Protein AF-A0A813K125-F1 (afdb_monomer_lite)

Secondary structure (DSSP, 8-state):
---------------S-TT---------EETTEEHHHHHHS-HHHHHHTS-HHHHHHHHT---HHHHHHHHHTT-

pLDDT: mean 75.84, std 19.88, range [27.27, 93.88]

Organism: Polarella glacialis (NCBI:txid89957)

Sequence (75 aa):
SPSATQSLDPKMAEDGEENKKKRTFRKYSYRGIDLDKLLDLSNQDLMELFRARQRRKFSRGIKRKPITVLKKLRK

InterPro domains:
  IPR002222 Small ribosomal subunit protein uS19 [PTHR11880] (19-75)
  IPR023575 Small ribosomal subunit protein uS19, superfamily [G3DSA:3.30.860.10] (13-75)

Radius of gyration: 25.63 Å; chains: 1; bounding box: 85×35×31 Å

Structure (mmCIF, N/CA/C/O backbone):
data_AF-A0A813K125-F1
#
_entry.id   AF-A0A813K125-F1
#
loop_
_atom_site.group_PDB
_atom_site.id
_atom_site.type_symbol
_atom_site.label_atom_id
_atom_site.label_alt_id
_atom_site.label_comp_id
_atom_site.label_asym_id
_atom_site.label_entity_id
_atom_site.label_seq_id
_atom_site.pdbx_PDB_ins_code
_atom_site.Cartn_x
_atom_site.Cartn_y
_atom_site.Cartn_z
_atom_site.occupancy
_atom_site.B_iso_or_equiv
_atom_site.auth_seq_id
_atom_site.auth_comp_id
_atom_site.auth_asym_id
_atom_site.auth_atom_id
_atom_site.pdbx_PDB_model_num
ATOM 1 N N . SER A 1 1 ? -72.374 -26.783 6.010 1.00 27.27 1 SER A N 1
ATOM 2 C CA . SER A 1 1 ? -71.200 -27.680 5.986 1.00 27.27 1 SER A CA 1
ATOM 3 C C . SER A 1 1 ? -70.212 -27.219 4.916 1.00 27.27 1 SER A C 1
ATOM 5 O O . SER A 1 1 ? -70.670 -26.598 3.966 1.00 27.27 1 SER A O 1
ATOM 7 N N . PRO A 1 2 ? -68.895 -27.406 5.120 1.00 51.06 2 PRO A N 1
ATOM 8 C CA . PRO A 1 2 ? -67.838 -26.417 4.845 1.00 51.06 2 PRO A CA 1
ATOM 9 C C . PRO A 1 2 ? -66.944 -26.736 3.627 1.00 51.06 2 PRO A C 1
ATOM 11 O O . PRO A 1 2 ? -66.784 -27.900 3.287 1.00 51.06 2 PRO A O 1
ATOM 14 N N . SER A 1 3 ? -66.294 -25.718 3.045 1.00 38.22 3 SER A N 1
ATOM 15 C CA . SER A 1 3 ? -65.031 -25.788 2.267 1.00 38.22 3 SER A CA 1
ATOM 16 C C . SER A 1 3 ? -64.688 -24.371 1.780 1.00 38.22 3 SER A C 1
ATOM 18 O O . SER A 1 3 ? -65.598 -23.671 1.363 1.00 38.22 3 SER A O 1
ATOM 20 N N . ALA A 1 4 ? -63.477 -23.842 1.703 1.00 44.03 4 ALA A N 1
ATOM 21 C CA . ALA A 1 4 ? -62.150 -24.184 2.174 1.00 44.03 4 ALA A CA 1
ATOM 22 C C . ALA A 1 4 ? -61.354 -22.864 2.087 1.00 44.03 4 ALA A C 1
ATOM 24 O O . ALA A 1 4 ? -61.597 -22.027 1.221 1.00 44.03 4 ALA A O 1
ATOM 25 N N . THR A 1 5 ? -60.428 -22.680 3.013 1.00 46.09 5 THR A N 1
ATOM 26 C CA . THR A 1 5 ? -59.422 -21.616 3.077 1.00 46.09 5 THR A CA 1
ATOM 27 C C . THR A 1 5 ? -58.536 -21.528 1.831 1.00 46.09 5 THR A C 1
ATOM 29 O O . THR A 1 5 ? -58.073 -22.566 1.364 1.00 46.09 5 THR A O 1
ATOM 32 N N . GLN A 1 6 ? -58.144 -20.312 1.435 1.00 42.16 6 GLN A N 1
ATOM 33 C CA . GLN A 1 6 ? -56.728 -20.002 1.180 1.00 42.16 6 GLN A CA 1
ATOM 34 C C . GLN A 1 6 ? -56.463 -18.488 1.260 1.00 42.16 6 GLN A C 1
ATOM 36 O O . GLN A 1 6 ? -56.762 -17.722 0.351 1.00 42.16 6 GLN A O 1
ATOM 41 N N . SER A 1 7 ? -55.907 -18.080 2.400 1.00 42.00 7 SER A N 1
ATOM 42 C CA . SER A 1 7 ? -54.983 -16.954 2.524 1.00 42.00 7 SER A CA 1
ATOM 43 C C . SER A 1 7 ? -53.697 -17.251 1.748 1.00 42.00 7 SER A C 1
ATOM 45 O O . SER A 1 7 ? -53.376 -18.422 1.557 1.00 42.00 7 SER A O 1
ATOM 47 N N . LEU A 1 8 ? -52.947 -16.213 1.361 1.00 45.88 8 LEU A N 1
ATOM 48 C CA . LEU A 1 8 ? -51.478 -16.214 1.365 1.00 45.88 8 LEU A CA 1
ATOM 49 C C . LEU A 1 8 ? -50.958 -14.779 1.176 1.00 45.88 8 LEU A C 1
ATOM 51 O O . LEU A 1 8 ? -50.891 -14.241 0.073 1.00 45.88 8 LEU A O 1
ATOM 55 N N . ASP A 1 9 ? -50.620 -14.192 2.319 1.00 39.97 9 ASP A N 1
ATOM 56 C CA . ASP A 1 9 ? -49.759 -13.032 2.538 1.00 39.97 9 ASP A CA 1
ATOM 57 C C . ASP A 1 9 ? -48.400 -13.119 1.800 1.00 39.97 9 ASP A C 1
ATOM 59 O O . ASP A 1 9 ? -47.952 -14.214 1.432 1.00 39.97 9 ASP A O 1
ATOM 63 N N . PRO A 1 10 ? -47.704 -11.979 1.592 1.00 47.47 10 PRO A N 1
ATOM 64 C CA . PRO A 1 10 ? -46.435 -11.918 0.872 1.00 47.47 10 PRO A CA 1
ATOM 65 C C . PRO A 1 10 ? -45.336 -12.690 1.611 1.00 47.47 10 PRO A C 1
ATOM 67 O O . PRO A 1 10 ? -45.019 -12.417 2.768 1.00 47.47 10 PRO A O 1
ATOM 70 N N . LYS A 1 11 ? -44.700 -13.642 0.923 1.00 40.44 11 LYS A N 1
ATOM 71 C CA . LYS A 1 11 ? -43.517 -14.334 1.440 1.00 40.44 11 LYS A CA 1
ATOM 72 C C . LYS A 1 11 ? -42.302 -13.407 1.422 1.00 40.44 11 LYS A C 1
ATOM 74 O O . LYS A 1 11 ? -41.698 -13.186 0.374 1.00 40.44 11 LYS A O 1
ATOM 79 N N . MET A 1 12 ? -41.920 -12.945 2.614 1.00 45.03 12 MET A N 1
ATOM 80 C CA . MET A 1 12 ? -40.518 -12.774 2.994 1.00 45.03 12 MET A CA 1
ATOM 81 C C . ME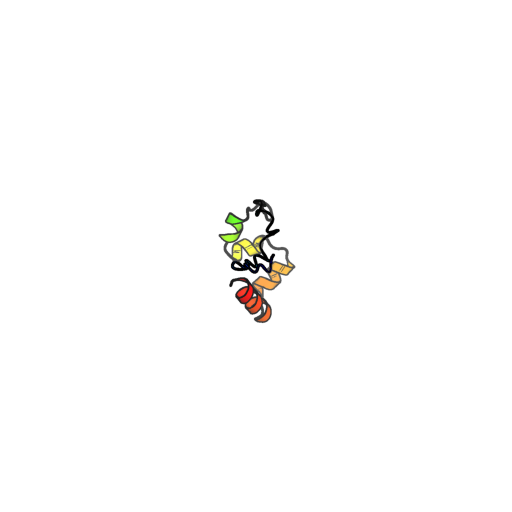T A 1 12 ? -39.702 -13.978 2.497 1.00 45.03 12 MET A C 1
ATOM 83 O O . MET A 1 12 ? -40.032 -15.126 2.794 1.00 45.03 12 MET A O 1
ATOM 87 N N . ALA A 1 13 ? -38.609 -13.690 1.800 1.00 45.91 13 ALA A N 1
ATOM 88 C CA . ALA A 1 13 ? -37.421 -14.529 1.785 1.00 45.91 13 ALA A CA 1
ATOM 89 C C . ALA A 1 13 ? -36.263 -13.649 2.268 1.00 45.91 13 ALA A C 1
ATOM 91 O O . ALA A 1 13 ? -35.456 -13.138 1.493 1.00 45.91 13 ALA A O 1
ATOM 92 N N . GLU A 1 14 ? -36.274 -13.406 3.580 1.00 46.09 14 GLU A N 1
ATOM 93 C CA . GLU A 1 14 ? -35.053 -13.212 4.345 1.00 46.09 14 GLU A CA 1
ATOM 94 C C . GLU A 1 14 ? -34.261 -14.518 4.293 1.00 46.09 14 GLU A C 1
ATOM 96 O O . GLU A 1 14 ? -34.633 -15.492 4.932 1.00 46.09 14 GLU A O 1
ATOM 101 N N . ASP A 1 15 ? -33.182 -14.552 3.519 1.00 43.91 15 ASP A N 1
ATOM 102 C CA . ASP A 1 15 ? -32.204 -15.637 3.582 1.00 43.91 15 ASP A CA 1
ATOM 103 C C . ASP A 1 15 ? -30.826 -15.057 3.237 1.00 43.91 15 ASP A C 1
ATOM 105 O O . ASP A 1 15 ? -30.434 -14.925 2.076 1.00 43.91 15 ASP A O 1
ATOM 109 N N . GLY A 1 16 ? -30.106 -14.615 4.275 1.00 43.44 16 GLY A N 1
ATOM 110 C CA . GLY A 1 16 ? -28.730 -14.123 4.144 1.00 43.44 16 GLY A CA 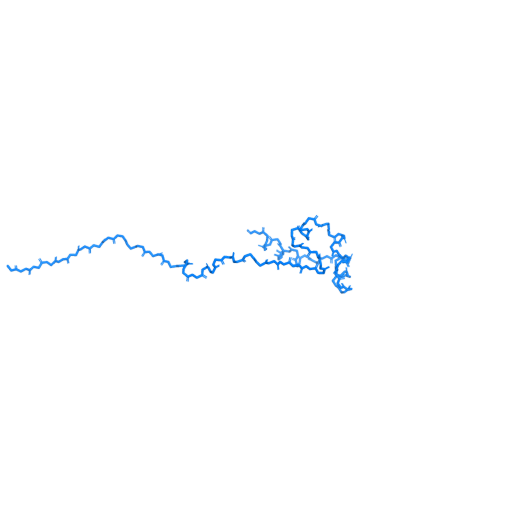1
ATOM 111 C C . GLY A 1 16 ? -28.171 -13.286 5.302 1.00 43.44 16 GLY A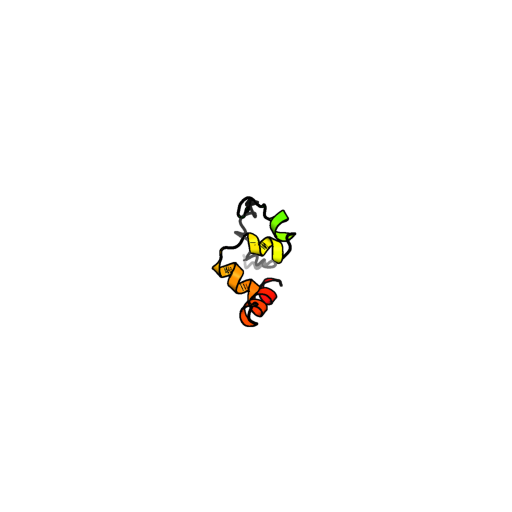 C 1
ATOM 112 O O . GLY A 1 16 ? -26.982 -12.956 5.277 1.00 43.44 16 GLY A O 1
ATOM 113 N N . GLU A 1 17 ? -28.969 -12.928 6.316 1.00 47.88 17 GLU A N 1
ATOM 114 C CA . GLU A 1 17 ? -28.494 -12.140 7.471 1.00 47.88 17 GLU A CA 1
ATOM 115 C C . GLU A 1 17 ? -28.381 -12.901 8.800 1.00 47.88 17 GLU A C 1
ATOM 117 O O . GLU A 1 17 ? -27.815 -12.367 9.755 1.00 47.88 17 GLU A O 1
ATOM 122 N N . GLU A 1 18 ? -28.752 -14.178 8.870 1.00 47.44 18 GLU A N 1
ATOM 123 C CA . GLU A 1 18 ? -28.534 -14.996 10.071 1.00 47.44 18 GLU A CA 1
ATOM 124 C C . GLU A 1 18 ? -27.130 -15.615 10.097 1.00 47.44 18 GLU A C 1
ATOM 126 O O . GLU A 1 18 ? -26.926 -16.792 9.816 1.00 47.44 18 GLU A O 1
ATOM 131 N N . ASN A 1 19 ? -26.142 -14.764 10.404 1.00 50.34 19 ASN A N 1
ATOM 132 C CA . ASN A 1 19 ? -24.864 -15.052 11.094 1.00 50.34 19 ASN A CA 1
ATOM 133 C C . ASN A 1 19 ? -23.742 -14.074 10.710 1.00 50.34 19 ASN A C 1
ATOM 135 O O . ASN A 1 19 ? -22.550 -14.403 10.775 1.00 50.34 19 ASN A O 1
ATOM 139 N N . LYS A 1 20 ? -24.067 -12.816 10.390 1.00 60.16 20 LYS A N 1
ATOM 140 C CA . LYS A 1 20 ? -23.067 -11.746 10.503 1.00 60.16 20 LYS A CA 1
ATOM 141 C C . LYS A 1 20 ? -22.799 -11.539 11.992 1.00 60.16 20 LYS A C 1
ATOM 143 O O . LYS A 1 20 ? -23.412 -10.687 12.628 1.00 60.16 20 LYS A O 1
ATOM 148 N N . LYS A 1 21 ? -21.909 -12.362 12.567 1.00 67.69 21 LYS A N 1
ATOM 149 C CA . LYS A 1 21 ? -21.341 -12.155 13.908 1.00 67.69 21 LYS A CA 1
ATOM 150 C C . LYS A 1 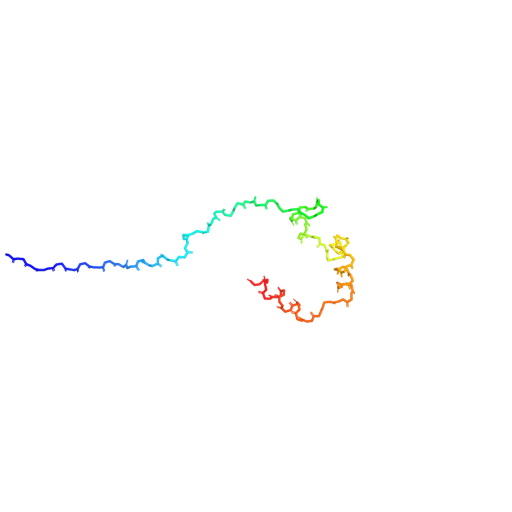21 ? -21.085 -10.660 14.040 1.00 67.69 21 LYS A C 1
ATOM 152 O O . LYS A 1 21 ? -20.310 -10.128 13.241 1.00 67.69 21 LYS A O 1
ATOM 157 N N . LYS A 1 22 ? -21.774 -9.995 14.980 1.00 63.59 22 LYS A N 1
ATOM 158 C CA . LYS A 1 22 ? -21.595 -8.562 15.258 1.00 63.59 22 LYS A CA 1
ATOM 159 C C . LYS A 1 22 ? -20.097 -8.299 15.219 1.00 63.59 22 LYS A C 1
ATOM 161 O O . LYS A 1 22 ? -19.366 -8.967 15.950 1.00 63.59 22 LYS A O 1
ATOM 166 N N . ARG A 1 23 ? -19.640 -7.446 14.294 1.00 66.12 23 ARG A N 1
ATOM 167 C CA . ARG A 1 23 ? -18.213 -7.208 14.048 1.00 66.12 23 ARG A CA 1
ATOM 168 C C . ARG A 1 23 ? -17.602 -6.721 15.356 1.00 66.12 23 ARG A C 1
ATOM 170 O O . ARG A 1 23 ? -17.700 -5.546 15.688 1.00 66.12 23 ARG A O 1
ATOM 177 N N . THR A 1 24 ? -17.018 -7.626 16.131 1.00 73.00 24 THR A N 1
ATOM 178 C CA . THR A 1 24 ? -16.299 -7.247 17.337 1.00 73.00 24 THR A CA 1
ATOM 179 C C . THR A 1 24 ? -15.078 -6.464 16.885 1.00 73.00 24 THR A C 1
ATOM 181 O O . THR A 1 24 ? -14.402 -6.841 15.921 1.00 73.00 24 THR A O 1
ATOM 184 N N . PHE A 1 25 ? -14.828 -5.321 17.522 1.00 74.00 25 PHE A N 1
ATOM 185 C CA . PHE A 1 25 ? -13.661 -4.515 17.198 1.00 74.00 25 PHE A CA 1
ATOM 186 C C . PHE A 1 25 ? -12.411 -5.294 17.607 1.00 74.00 25 PHE A C 1
ATOM 188 O O . PHE A 1 25 ? -12.044 -5.374 18.780 1.00 74.00 25 PHE A O 1
ATOM 195 N N . ARG A 1 26 ? -11.782 -5.941 16.630 1.00 81.69 26 ARG A N 1
ATOM 196 C CA . ARG A 1 26 ? -10.501 -6.607 16.812 1.00 81.69 26 ARG A CA 1
ATOM 197 C C . ARG A 1 26 ? -9.428 -5.529 16.695 1.00 81.69 26 ARG A C 1
ATOM 199 O O . ARG A 1 26 ? -9.287 -4.921 15.639 1.00 81.69 26 ARG A O 1
ATOM 206 N N . LYS A 1 27 ? -8.689 -5.288 17.779 1.00 86.06 27 LYS A N 1
ATOM 207 C CA . LYS A 1 27 ? -7.519 -4.404 17.749 1.00 86.06 27 LYS A CA 1
ATOM 208 C C . LYS A 1 27 ? -6.417 -5.089 16.949 1.00 86.06 27 LYS A C 1
ATOM 210 O O . LYS A 1 27 ? -5.979 -6.180 17.319 1.00 86.06 27 LYS A O 1
ATOM 215 N N . TYR A 1 28 ? -6.008 -4.471 15.848 1.00 88.19 28 TYR A N 1
ATOM 216 C CA . TYR A 1 28 ? -4.930 -4.964 15.002 1.00 88.19 28 TYR A CA 1
ATOM 217 C C . TYR A 1 28 ? -3.725 -4.056 15.163 1.00 88.19 28 TYR A C 1
ATOM 219 O O . TYR A 1 28 ? -3.818 -2.859 14.935 1.00 88.19 28 TYR A O 1
ATOM 227 N N . SER A 1 29 ? -2.585 -4.643 15.504 1.00 91.31 29 SER A N 1
ATOM 228 C CA . SER A 1 29 ? -1.312 -3.940 15.515 1.00 91.31 29 SER A CA 1
ATOM 229 C C . SER A 1 29 ? -0.285 -4.701 14.686 1.00 91.31 29 SER A C 1
ATOM 231 O O . SER A 1 29 ? -0.288 -5.935 14.615 1.00 91.31 29 SER A O 1
ATOM 233 N N . TYR A 1 30 ? 0.604 -3.963 14.033 1.00 91.75 30 TYR A N 1
ATOM 234 C CA . TYR A 1 30 ? 1.722 -4.508 13.282 1.00 91.75 30 TYR A CA 1
ATOM 235 C C . TYR A 1 30 ? 3.019 -3.873 13.771 1.00 91.75 30 TYR A C 1
ATOM 237 O O . TYR A 1 30 ? 3.206 -2.665 13.674 1.00 91.75 30 TYR A O 1
ATOM 245 N N . ARG A 1 31 ? 3.921 -4.700 14.317 1.00 88.88 31 ARG A N 1
ATOM 246 C CA . ARG A 1 31 ? 5.211 -4.265 14.891 1.00 88.88 31 ARG A CA 1
ATOM 247 C C . ARG A 1 31 ? 5.096 -3.108 15.894 1.00 88.88 31 ARG A C 1
ATOM 249 O O . ARG A 1 31 ? 5.967 -2.252 15.947 1.00 88.88 31 ARG A O 1
ATOM 256 N N . GLY A 1 32 ? 4.020 -3.088 16.678 1.00 89.00 32 GLY A N 1
ATOM 257 C CA . GLY A 1 32 ? 3.765 -2.030 17.659 1.00 89.00 32 GLY A CA 1
ATOM 258 C C . GLY A 1 32 ? 3.078 -0.781 17.097 1.00 89.00 32 GLY A C 1
ATOM 259 O O . GLY A 1 32 ? 2.787 0.126 17.868 1.00 89.00 32 GLY A O 1
ATOM 260 N N . ILE A 1 33 ? 2.766 -0.737 15.797 1.00 89.12 33 ILE A N 1
ATOM 261 C CA . ILE A 1 33 ? 1.960 0.324 15.178 1.00 89.12 33 ILE A CA 1
ATOM 262 C C . ILE A 1 33 ? 0.504 -0.135 15.084 1.00 89.12 33 ILE A C 1
ATOM 264 O O . ILE A 1 33 ? 0.236 -1.265 14.677 1.00 89.12 33 ILE A O 1
ATOM 268 N N . ASP A 1 34 ? -0.426 0.728 15.486 1.00 91.31 34 ASP A N 1
ATOM 269 C CA . ASP A 1 34 ? -1.867 0.469 15.406 1.00 91.31 34 ASP A CA 1
ATOM 270 C C . ASP A 1 34 ? -2.385 0.565 13.964 1.00 91.31 34 ASP A C 1
ATOM 272 O O . ASP A 1 34 ? -1.753 1.193 13.111 1.00 91.31 34 ASP A O 1
ATOM 276 N N . LEU A 1 35 ? -3.535 -0.047 13.690 1.00 88.50 35 LEU A N 1
ATOM 277 C CA . LEU A 1 35 ? -4.094 -0.124 12.342 1.00 88.50 35 LEU A CA 1
ATOM 278 C C . LEU A 1 35 ? -4.343 1.255 11.727 1.00 88.50 35 LEU A C 1
ATOM 280 O O . LEU A 1 35 ? -3.946 1.471 10.586 1.00 88.50 35 LEU A O 1
ATOM 284 N N . ASP A 1 36 ? -4.947 2.176 12.476 1.00 87.69 36 ASP A N 1
ATOM 285 C CA . ASP A 1 36 ? -5.292 3.509 11.966 1.00 87.69 36 ASP A CA 1
ATOM 286 C C . ASP A 1 36 ? -4.032 4.264 11.530 1.00 87.69 36 ASP A C 1
ATOM 288 O O . ASP A 1 36 ? -3.929 4.733 10.401 1.00 87.69 36 ASP A O 1
ATOM 292 N N . LYS A 1 37 ? -2.992 4.224 12.370 1.00 89.56 37 LYS A N 1
ATOM 293 C CA . LYS A 1 37 ? -1.685 4.807 12.046 1.00 89.56 37 LYS A CA 1
ATOM 294 C C . LYS A 1 37 ? -1.043 4.136 10.834 1.00 89.56 37 LYS A C 1
ATOM 296 O O . LYS A 1 37 ? -0.415 4.809 10.029 1.00 89.56 37 LYS A O 1
ATOM 301 N N . LEU A 1 38 ? -1.180 2.815 10.693 1.00 89.50 38 LEU A N 1
ATOM 302 C CA . LEU A 1 38 ? -0.608 2.066 9.571 1.00 89.50 38 LEU A CA 1
ATOM 303 C C . LEU A 1 38 ? -1.235 2.457 8.223 1.00 89.50 38 LEU A C 1
ATOM 305 O O . LEU A 1 38 ? -0.566 2.343 7.196 1.00 89.50 38 LEU A O 1
ATOM 309 N N . LEU A 1 39 ? -2.499 2.889 8.221 1.00 88.12 39 LEU A N 1
ATOM 310 C CA . LEU A 1 39 ? -3.210 3.338 7.021 1.00 88.12 39 LEU A CA 1
ATOM 311 C C . LEU A 1 39 ? -2.772 4.737 6.566 1.00 88.12 39 LEU A C 1
ATOM 313 O O . LEU A 1 39 ? -2.791 5.000 5.364 1.00 88.12 39 LEU A O 1
ATOM 317 N N . ASP A 1 40 ? -2.336 5.582 7.502 1.00 90.62 40 ASP A N 1
ATOM 318 C CA . ASP A 1 40 ? -1.862 6.945 7.230 1.00 90.62 40 ASP A CA 1
ATOM 319 C C . ASP A 1 40 ? -0.391 6.998 6.777 1.00 90.62 40 ASP A C 1
ATOM 321 O O . ASP A 1 40 ? 0.056 7.994 6.203 1.00 90.62 40 ASP A O 1
ATOM 325 N N . LEU A 1 41 ? 0.382 5.933 7.021 1.00 88.94 41 LEU A N 1
ATOM 326 C CA . LEU A 1 41 ? 1.797 5.877 6.651 1.00 88.94 41 LEU A CA 1
ATOM 327 C C . LEU A 1 41 ? 2.008 5.879 5.132 1.00 88.94 41 LEU A C 1
ATOM 329 O O . LEU A 1 41 ? 1.301 5.221 4.361 1.00 88.94 41 LEU A O 1
ATOM 333 N N . SER A 1 42 ? 3.076 6.555 4.702 1.00 89.25 42 SER A N 1
ATOM 334 C CA . SER A 1 42 ? 3.513 6.508 3.311 1.00 89.25 42 SER A CA 1
ATOM 335 C C . SER A 1 42 ? 4.072 5.123 2.954 1.00 89.25 42 SER A C 1
ATOM 337 O O . SER A 1 42 ? 4.536 4.362 3.806 1.00 89.25 42 SER A O 1
ATOM 339 N N . ASN A 1 43 ? 4.086 4.781 1.660 1.00 85.12 43 ASN A N 1
ATOM 340 C CA . ASN A 1 43 ? 4.664 3.507 1.213 1.00 85.12 43 ASN A CA 1
ATOM 341 C C . ASN A 1 43 ? 6.159 3.376 1.562 1.00 85.12 4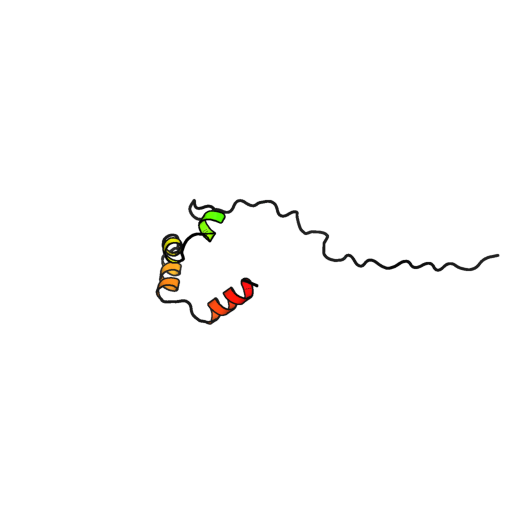3 ASN A C 1
ATOM 343 O O . ASN A 1 43 ? 6.633 2.251 1.700 1.00 85.12 43 ASN A O 1
ATOM 347 N N . GLN A 1 44 ? 6.895 4.489 1.674 1.00 86.75 44 GLN A N 1
ATOM 348 C CA . GLN A 1 44 ? 8.319 4.479 2.024 1.00 86.75 44 GLN A CA 1
ATOM 349 C C . GLN A 1 44 ? 8.511 4.079 3.487 1.00 86.75 44 GLN A C 1
ATOM 351 O O . GLN A 1 44 ? 9.216 3.110 3.766 1.00 86.75 44 GLN A O 1
ATOM 356 N N . ASP A 1 45 ? 7.776 4.723 4.389 1.00 87.62 45 ASP A N 1
ATOM 357 C CA . ASP A 1 45 ? 7.847 4.443 5.827 1.00 87.62 45 ASP A CA 1
ATOM 358 C C . ASP A 1 45 ? 7.334 3.027 6.128 1.00 87.62 45 ASP A C 1
ATOM 360 O O . ASP A 1 45 ? 7.937 2.258 6.879 1.00 87.62 45 ASP A O 1
ATOM 364 N N . LEU A 1 46 ? 6.259 2.613 5.448 1.00 88.38 46 LEU A N 1
ATOM 365 C CA . LEU A 1 46 ? 5.712 1.263 5.567 1.00 88.38 46 LEU A CA 1
ATOM 366 C C . LEU A 1 46 ? 6.704 0.185 5.096 1.00 88.38 46 LEU A C 1
ATOM 368 O O . LEU A 1 46 ? 6.720 -0.928 5.636 1.00 88.38 46 LEU A O 1
ATOM 372 N N . MET A 1 47 ? 7.536 0.484 4.091 1.00 89.25 47 MET A N 1
ATOM 373 C CA . MET A 1 47 ? 8.538 -0.464 3.603 1.00 89.25 47 MET A CA 1
ATOM 374 C C . MET A 1 47 ? 9.579 -0.792 4.670 1.00 89.25 47 MET A C 1
ATOM 376 O O . MET A 1 47 ? 9.984 -1.955 4.750 1.00 89.25 47 MET A O 1
ATOM 380 N N . GLU A 1 48 ? 9.988 0.158 5.507 1.00 89.88 48 GLU A N 1
ATOM 381 C CA . GLU A 1 48 ? 10.978 -0.080 6.568 1.00 89.88 48 GLU A CA 1
ATOM 382 C C . GLU A 1 48 ? 10.497 -1.117 7.587 1.00 89.88 48 GLU A C 1
ATOM 384 O O . GLU A 1 48 ? 11.271 -1.963 8.046 1.00 89.88 48 GLU A O 1
ATOM 389 N N . LEU A 1 49 ? 9.185 -1.164 7.831 1.00 91.25 49 LEU A N 1
ATOM 390 C CA . LEU A 1 49 ? 8.560 -2.170 8.682 1.00 91.25 49 LEU A CA 1
ATOM 391 C C . LEU A 1 49 ? 8.493 -3.570 8.045 1.00 91.25 49 LEU A C 1
ATOM 393 O O . LEU A 1 49 ? 8.086 -4.541 8.694 1.00 91.25 49 LEU A O 1
ATOM 397 N N . PHE A 1 50 ? 8.844 -3.750 6.775 1.00 89.75 50 PHE A N 1
ATOM 398 C CA . PHE A 1 50 ? 8.798 -5.060 6.135 1.00 89.75 50 PHE A CA 1
ATOM 399 C C . PHE A 1 50 ? 10.113 -5.848 6.249 1.00 89.75 50 PHE A C 1
ATOM 401 O O . PHE A 1 50 ? 11.224 -5.325 6.349 1.00 89.75 50 PHE A O 1
ATOM 408 N N . ARG A 1 51 ? 9.997 -7.183 6.179 1.00 93.50 51 ARG A N 1
ATOM 409 C CA . ARG A 1 51 ? 11.169 -8.068 6.064 1.00 93.50 51 ARG A CA 1
ATOM 410 C C . ARG A 1 51 ? 11.881 -7.843 4.718 1.00 93.50 51 ARG A C 1
ATOM 412 O O . ARG A 1 51 ? 11.309 -7.314 3.764 1.00 93.50 51 ARG A O 1
ATOM 419 N N . ALA A 1 52 ? 13.131 -8.302 4.623 1.00 93.88 52 ALA A N 1
ATOM 420 C CA . ALA A 1 52 ? 14.014 -8.042 3.480 1.00 93.88 52 ALA A CA 1
ATOM 421 C C . ALA A 1 52 ? 13.428 -8.453 2.113 1.00 93.88 52 ALA A C 1
ATOM 423 O O . ALA A 1 52 ? 13.614 -7.748 1.121 1.00 93.88 52 ALA A O 1
ATOM 424 N N . ARG A 1 53 ? 12.696 -9.575 2.039 1.00 92.81 53 ARG A N 1
ATOM 425 C CA . ARG A 1 53 ? 12.097 -10.065 0.783 1.00 92.81 53 ARG A CA 1
ATOM 426 C C . ARG A 1 53 ? 11.011 -9.124 0.265 1.00 92.81 53 ARG A C 1
ATOM 428 O O . ARG A 1 53 ? 10.984 -8.815 -0.923 1.00 92.81 53 ARG A O 1
ATOM 435 N N . GLN A 1 54 ? 10.123 -8.687 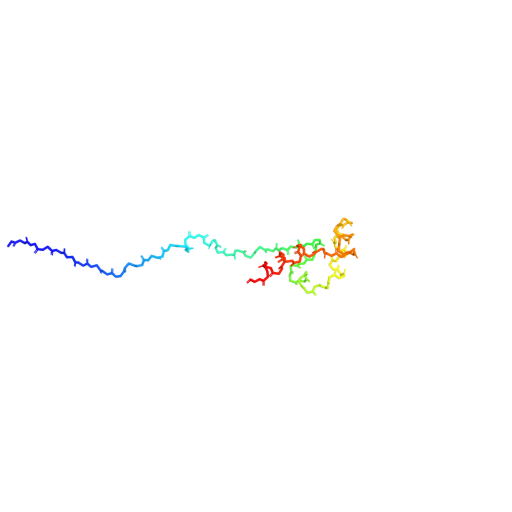1.149 1.00 91.62 54 GLN A N 1
ATOM 436 C CA . GLN A 1 54 ? 9.047 -7.759 0.827 1.00 91.62 54 GLN A CA 1
ATOM 437 C C . GLN A 1 54 ? 9.641 -6.416 0.398 1.00 91.62 54 GLN A C 1
ATOM 439 O O . GLN A 1 54 ? 9.334 -5.973 -0.705 1.00 91.62 54 GLN A O 1
ATOM 444 N N . ARG A 1 55 ? 10.578 -5.849 1.175 1.00 92.25 55 ARG A N 1
ATOM 445 C CA . ARG A 1 55 ? 11.301 -4.617 0.805 1.00 92.25 55 ARG A CA 1
ATOM 446 C C . ARG A 1 55 ? 11.901 -4.689 -0.598 1.00 92.25 55 ARG A C 1
ATOM 448 O O . ARG A 1 55 ? 11.605 -3.842 -1.430 1.00 92.25 55 ARG A O 1
ATOM 455 N N . ARG A 1 56 ? 12.643 -5.761 -0.907 1.00 92.06 56 ARG A N 1
ATOM 456 C CA . ARG A 1 56 ? 13.227 -5.991 -2.245 1.00 92.06 56 ARG A CA 1
ATOM 457 C C . ARG A 1 56 ? 12.191 -6.081 -3.368 1.00 92.06 56 ARG A C 1
ATOM 459 O O . ARG A 1 56 ? 12.497 -5.738 -4.505 1.00 92.06 56 ARG A O 1
ATOM 466 N N . LYS A 1 57 ? 10.992 -6.595 -3.086 1.00 90.25 57 LYS A N 1
ATOM 467 C CA . LYS A 1 57 ? 9.912 -6.687 -4.076 1.00 90.25 57 LYS A CA 1
ATOM 468 C C . LYS A 1 57 ? 9.302 -5.314 -4.358 1.00 90.25 57 LYS A C 1
ATOM 470 O O . LYS A 1 57 ? 9.026 -5.022 -5.514 1.00 90.25 57 LYS A O 1
ATOM 475 N N . PHE A 1 58 ? 9.095 -4.500 -3.324 1.00 86.62 58 PHE A N 1
ATOM 476 C CA . PHE A 1 58 ? 8.554 -3.150 -3.479 1.00 86.62 58 PHE A CA 1
ATOM 477 C C . PHE A 1 58 ? 9.570 -2.197 -4.120 1.00 86.62 58 PHE A C 1
ATOM 479 O O . PHE A 1 58 ? 9.202 -1.491 -5.052 1.00 86.62 58 PHE A O 1
ATOM 486 N N . SER A 1 59 ? 10.849 -2.259 -3.731 1.00 87.44 59 SER A N 1
ATOM 487 C CA . SER A 1 59 ? 11.894 -1.388 -4.292 1.00 87.44 59 SER A CA 1
ATOM 488 C C . SER A 1 59 ? 12.199 -1.655 -5.768 1.00 87.44 59 SER A C 1
ATOM 490 O O . SER A 1 59 ? 12.474 -0.729 -6.519 1.00 87.44 59 SER A O 1
ATOM 492 N N . ARG A 1 60 ? 12.114 -2.914 -6.217 1.00 90.19 60 ARG A N 1
ATOM 493 C CA . ARG A 1 60 ? 12.251 -3.271 -7.643 1.00 90.19 60 ARG A CA 1
ATOM 494 C C . ARG A 1 60 ? 11.012 -2.937 -8.477 1.00 90.19 60 ARG A C 1
ATOM 496 O O . ARG A 1 60 ? 11.080 -2.982 -9.700 1.00 90.19 60 ARG A O 1
ATOM 503 N N . GLY A 1 61 ? 9.882 -2.666 -7.829 1.00 86.62 61 GLY A N 1
ATOM 504 C CA . GLY A 1 61 ? 8.603 -2.423 -8.481 1.00 86.62 61 GLY A CA 1
ATOM 505 C C . GLY A 1 61 ? 7.676 -3.642 -8.520 1.00 86.62 61 GLY A C 1
ATOM 506 O O . GLY A 1 61 ? 8.073 -4.808 -8.630 1.00 86.62 61 GLY A O 1
ATOM 507 N N . ILE A 1 62 ? 6.379 -3.353 -8.442 1.00 86.94 62 ILE A N 1
ATOM 508 C CA . ILE A 1 62 ? 5.311 -4.351 -8.447 1.00 86.94 62 ILE A CA 1
ATOM 509 C C . ILE A 1 62 ? 4.865 -4.606 -9.896 1.00 86.94 62 ILE A C 1
ATOM 511 O O . ILE A 1 62 ? 4.504 -3.687 -10.624 1.00 86.94 62 ILE A O 1
ATOM 515 N N . LYS A 1 63 ? 4.845 -5.876 -10.323 1.00 85.31 63 LYS A N 1
ATOM 516 C CA . LYS A 1 63 ? 4.341 -6.270 -11.653 1.00 85.31 63 LYS A CA 1
ATOM 517 C C . LYS A 1 63 ? 2.840 -5.967 -11.806 1.00 85.31 63 LYS A C 1
ATOM 519 O O . LYS A 1 63 ? 2.098 -5.931 -10.827 1.00 85.31 63 LYS A O 1
ATOM 524 N N . ARG A 1 64 ? 2.350 -5.866 -13.048 1.00 88.44 64 ARG A N 1
ATOM 525 C CA . ARG A 1 64 ? 0.933 -5.550 -13.330 1.00 88.44 64 ARG A CA 1
ATOM 526 C C . ARG A 1 64 ? -0.076 -6.500 -12.673 1.00 88.44 64 ARG A C 1
ATOM 528 O O . ARG A 1 64 ? -1.061 -6.023 -12.125 1.00 88.44 64 ARG A O 1
ATOM 535 N N . LYS A 1 65 ? 0.169 -7.819 -12.673 1.00 87.81 65 LYS A N 1
ATOM 536 C CA . LYS A 1 65 ? -0.761 -8.820 -12.105 1.00 87.81 65 LYS A CA 1
ATOM 537 C C . LYS A 1 65 ? -1.164 -8.498 -10.645 1.00 87.81 65 LYS A C 1
ATOM 539 O O . LYS A 1 65 ? -2.353 -8.310 -10.399 1.00 87.81 65 LYS A O 1
ATOM 544 N N . PRO A 1 66 ? -0.233 -8.335 -9.684 1.00 87.94 66 PRO A N 1
ATOM 545 C CA . PRO A 1 66 ? -0.600 -7.958 -8.316 1.00 87.94 66 PRO A CA 1
ATOM 546 C C . PRO A 1 66 ? -1.300 -6.595 -8.206 1.00 87.94 66 PRO A C 1
ATOM 548 O O . PRO A 1 66 ? -2.213 -6.458 -7.399 1.00 87.94 66 PRO A O 1
ATOM 551 N N . ILE A 1 67 ? -0.952 -5.613 -9.046 1.00 89.56 67 ILE A N 1
ATOM 552 C CA . ILE A 1 67 ? -1.639 -4.309 -9.057 1.00 89.56 67 ILE A CA 1
ATOM 553 C C . ILE A 1 67 ? -3.105 -4.467 -9.484 1.00 89.56 67 ILE A C 1
ATOM 555 O O . ILE A 1 67 ? -3.988 -3.873 -8.872 1.00 89.56 67 ILE A O 1
ATOM 559 N N . THR A 1 68 ? -3.386 -5.282 -10.507 1.00 92.75 68 THR A N 1
ATOM 560 C CA . THR A 1 68 ? -4.770 -5.524 -10.955 1.00 92.75 68 THR A CA 1
ATOM 561 C C . THR A 1 68 ? -5.621 -6.186 -9.877 1.00 92.75 68 THR A C 1
ATOM 563 O O . THR A 1 68 ? -6.786 -5.833 -9.726 1.00 92.75 68 THR A O 1
ATOM 566 N N . VAL A 1 69 ? -5.031 -7.086 -9.085 1.00 92.31 69 VAL A N 1
ATOM 567 C CA . VAL A 1 69 ? -5.711 -7.708 -7.944 1.00 92.31 69 VAL A CA 1
ATOM 568 C C . VAL A 1 69 ? -5.993 -6.669 -6.861 1.00 92.31 69 VAL A C 1
ATOM 570 O O . VAL A 1 69 ? -7.137 -6.553 -6.438 1.00 92.31 69 VAL A O 1
ATOM 573 N N . LEU A 1 70 ? -5.006 -5.847 -6.481 1.00 89.94 70 LEU A N 1
ATOM 574 C CA . LEU A 1 70 ? -5.223 -4.774 -5.500 1.00 89.94 70 LEU A CA 1
ATOM 575 C C . LEU A 1 70 ? -6.344 -3.816 -5.919 1.00 89.94 70 LEU A C 1
ATOM 577 O O . LEU A 1 70 ? -7.139 -3.411 -5.082 1.00 89.94 70 LEU A O 1
ATOM 581 N N . LYS A 1 71 ? -6.423 -3.460 -7.206 1.00 91.06 71 LYS A N 1
ATOM 582 C CA . LYS A 1 71 ? -7.486 -2.584 -7.719 1.00 91.06 71 LYS A CA 1
ATOM 583 C C . LYS A 1 71 ? -8.872 -3.223 -7.619 1.00 91.06 71 LYS A C 1
ATOM 585 O O . LYS A 1 71 ? -9.826 -2.521 -7.316 1.00 91.06 71 LYS A O 1
ATOM 590 N N . LYS A 1 72 ? -8.983 -4.535 -7.852 1.00 92.69 72 LYS A N 1
ATOM 591 C CA . LYS A 1 72 ? -10.250 -5.270 -7.699 1.00 92.69 72 LYS A CA 1
ATOM 592 C C . LYS A 1 72 ? -10.687 -5.387 -6.238 1.00 92.69 72 LYS A C 1
ATOM 594 O O . LYS A 1 72 ? -11.873 -5.313 -5.980 1.00 92.69 72 LYS A O 1
ATOM 599 N N . LEU A 1 73 ? -9.739 -5.541 -5.311 1.00 90.94 73 LEU A N 1
ATOM 600 C CA . LEU A 1 73 ? -10.002 -5.663 -3.869 1.00 90.94 73 LEU A CA 1
ATOM 601 C C . LEU A 1 73 ? -10.294 -4.324 -3.166 1.00 90.94 73 LEU A C 1
ATOM 603 O O . LEU A 1 73 ? -10.599 -4.319 -1.980 1.00 90.94 73 LEU A O 1
ATOM 607 N N . ARG A 1 74 ? -10.126 -3.197 -3.867 1.00 87.19 74 ARG A N 1
ATOM 608 C CA . ARG A 1 74 ? -10.395 -1.835 -3.371 1.00 87.19 74 ARG A CA 1
ATOM 609 C C . ARG A 1 74 ? -11.743 -1.272 -3.851 1.00 87.19 74 ARG A C 1
ATOM 611 O O . ARG A 1 74 ? -12.013 -0.102 -3.598 1.00 87.19 74 ARG A O 1
ATOM 618 N N . LYS A 1 75 ? -12.524 -2.069 -4.586 1.00 71.00 75 LYS A N 1
ATOM 619 C CA . LYS A 1 75 ? -13.950 -1.829 -4.847 1.00 71.00 75 LYS A CA 1
ATOM 620 C C . LYS A 1 75 ? -14.764 -2.479 -3.741 1.00 71.00 75 LYS A C 1
ATOM 622 O O . LYS A 1 75 ? -15.809 -1.893 -3.408 1.00 71.00 75 LYS A O 1
#

Foldseek 3Di:
DDDDDDDDDDDDPPDDPPDPPPPDPDFDDQPNHTPVRLVVDDPVVNLVSDDPVSVVCPVVHDDPVVVVVVVVVVD